Protein AF-A0A950R7R1-F1 (afdb_monomer)

Radius of gyration: 25.9 Å; Cα contacts (8 Å, |Δi|>4): 125; chains: 1; bounding box: 74×28×60 Å

Sequence (165 aa):
MLGRRILQGIADLLLPVAFLGSIGLVLARTDWQGHSDLVERLEARQPAPMPAAPRSLSQAYHYPAEFSRFLDDHYGLREAAIGLRARLGFWLLGDTFNPDVSVGQRGWLFLTGHGELLDTLHATPLAPGALETWAQSIEERRAWLAARGIRYLFVIAPDKRTIYP

Foldseek 3Di:
DVVVVVVVVVCVVVVVVVVVVVVVQQVVQFDLQLDAPCCCPVVVDRQQHQDDDDPDPVCVVCNVVSNVSNCVRGTGCPVVVQVVQQCCCCVVPVFGPDPQWGQDPPRDIDGRPPCVVCVVVVVDPDDPVVVVVVVVVLVVVQVVQVVVVHHDDDDDDDDPVVVPD

Solvent-accessible surface area (backbone atoms only — not comparable to full-atom values): 9681 Å² total; per-residue (Å²): 118,69,67,62,54,52,54,47,56,50,49,67,50,48,52,57,51,51,52,53,48,50,53,51,50,31,62,74,51,29,43,82,87,40,62,30,72,61,35,42,70,75,67,70,40,85,52,47,55,70,66,74,83,61,90,45,72,71,44,54,69,48,43,63,61,45,43,49,50,20,44,76,51,23,47,24,60,50,69,59,52,54,52,46,52,49,48,50,23,40,73,76,68,67,33,58,87,44,88,42,42,45,62,51,65,97,71,42,77,41,70,48,67,83,49,49,57,42,57,74,66,59,71,71,70,79,53,67,74,55,51,53,52,51,52,49,55,53,50,54,53,38,53,62,35,44,78,71,76,40,88,71,84,90,81,87,77,82,57,69,61,83,76,54,107

Structure (mmCIF, N/CA/C/O backbone):
data_AF-A0A950R7R1-F1
#
_entry.id   AF-A0A950R7R1-F1
#
loop_
_atom_site.group_PDB
_atom_site.id
_atom_site.type_symbol
_atom_site.label_atom_id
_atom_site.label_alt_id
_atom_site.label_comp_id
_atom_site.label_asym_id
_atom_site.label_entity_id
_atom_site.label_seq_id
_atom_site.pdbx_PDB_ins_code
_atom_site.Cartn_x
_atom_site.Cartn_y
_atom_site.Cartn_z
_atom_site.occupancy
_atom_site.B_iso_or_equiv
_atom_site.auth_seq_id
_atom_site.auth_comp_id
_atom_site.auth_asym_id
_atom_site.auth_atom_id
_atom_site.pdbx_PDB_model_num
ATOM 1 N N . MET A 1 1 ? 44.275 5.724 -28.754 1.00 56.78 1 MET A N 1
ATOM 2 C CA . MET A 1 1 ? 43.013 6.422 -29.111 1.00 56.78 1 MET A CA 1
ATOM 3 C C . MET A 1 1 ? 41.976 5.522 -29.797 1.00 56.78 1 MET A C 1
ATOM 5 O O . MET A 1 1 ? 40.794 5.761 -29.594 1.00 56.78 1 MET A O 1
ATOM 9 N N . LEU A 1 2 ? 42.368 4.474 -30.540 1.00 60.78 2 LEU A N 1
ATOM 10 C CA . LEU A 1 2 ? 41.436 3.590 -31.268 1.00 60.78 2 LEU A CA 1
ATOM 11 C C . LEU A 1 2 ? 40.522 2.738 -30.356 1.00 60.78 2 LEU A C 1
ATOM 13 O O . LEU A 1 2 ? 39.321 2.664 -30.590 1.00 60.78 2 LEU A O 1
ATOM 17 N N . GLY A 1 3 ? 41.057 2.176 -29.264 1.00 68.38 3 GLY A N 1
ATOM 18 C CA . GLY A 1 3 ? 40.279 1.331 -28.342 1.00 68.38 3 GLY A CA 1
ATOM 19 C C . GLY A 1 3 ? 39.146 2.063 -27.612 1.00 68.38 3 GLY A C 1
ATOM 20 O O . GLY A 1 3 ? 38.080 1.496 -27.410 1.00 68.38 3 GLY A O 1
ATOM 21 N N . ARG A 1 4 ? 39.327 3.352 -27.292 1.00 71.62 4 ARG A N 1
ATOM 22 C CA . ARG A 1 4 ? 38.306 4.168 -26.611 1.00 71.62 4 ARG A CA 1
ATOM 23 C C . ARG A 1 4 ? 37.106 4.468 -27.521 1.00 71.62 4 ARG A C 1
ATOM 25 O O . ARG A 1 4 ? 35.987 4.473 -27.035 1.00 71.62 4 ARG A O 1
ATOM 32 N N . ARG A 1 5 ? 37.332 4.627 -28.832 1.00 74.62 5 ARG A N 1
ATOM 33 C CA . ARG A 1 5 ? 36.271 4.790 -29.845 1.00 74.62 5 ARG A CA 1
ATOM 34 C C . ARG A 1 5 ? 35.465 3.509 -30.072 1.00 74.62 5 ARG A C 1
ATOM 36 O O . ARG A 1 5 ? 34.254 3.583 -30.217 1.00 74.62 5 ARG A O 1
ATOM 43 N N . ILE A 1 6 ? 36.125 2.350 -30.077 1.00 76.19 6 ILE A N 1
ATOM 44 C CA . ILE A 1 6 ? 35.452 1.046 -30.215 1.00 76.19 6 ILE A CA 1
ATOM 45 C C . ILE A 1 6 ? 34.618 0.743 -28.962 1.00 76.19 6 ILE A C 1
ATOM 47 O O . ILE A 1 6 ? 33.460 0.358 -29.078 1.00 76.19 6 ILE A O 1
ATOM 51 N N . LEU A 1 7 ? 35.170 0.992 -27.769 1.00 74.25 7 LEU A N 1
ATOM 52 C CA . LEU A 1 7 ? 34.444 0.863 -26.500 1.00 74.25 7 LEU A CA 1
ATOM 53 C C . LEU A 1 7 ? 33.228 1.798 -26.424 1.00 74.25 7 LEU A C 1
ATOM 55 O O . LEU A 1 7 ? 32.174 1.376 -25.958 1.00 74.25 7 LEU A O 1
ATOM 59 N N . GLN A 1 8 ? 33.356 3.036 -26.912 1.00 78.81 8 GLN A N 1
ATOM 60 C CA . GLN A 1 8 ? 32.237 3.979 -27.009 1.00 78.81 8 GLN A CA 1
ATOM 61 C C . GLN A 1 8 ? 31.161 3.483 -27.980 1.00 78.81 8 GLN A C 1
ATOM 63 O O . GLN A 1 8 ? 30.014 3.378 -27.579 1.00 78.81 8 GLN A O 1
ATOM 68 N N . GLY A 1 9 ? 31.527 3.056 -29.193 1.00 83.44 9 GLY A N 1
ATOM 69 C CA . GLY A 1 9 ? 30.551 2.543 -30.163 1.00 83.44 9 GLY A CA 1
ATOM 70 C C . GLY A 1 9 ? 29.809 1.284 -29.694 1.00 83.44 9 GLY A C 1
ATOM 71 O O . GLY A 1 9 ? 28.629 1.116 -29.986 1.00 83.44 9 GLY A O 1
ATOM 72 N N . ILE A 1 10 ? 30.474 0.413 -28.927 1.00 81.81 10 ILE A N 1
ATOM 73 C CA . ILE A 1 10 ? 29.826 -0.745 -28.296 1.00 81.81 10 ILE A CA 1
ATOM 74 C C . ILE A 1 10 ? 28.851 -0.286 -27.205 1.00 81.81 10 ILE A C 1
ATOM 76 O O . ILE A 1 10 ? 27.717 -0.758 -27.172 1.00 81.81 10 ILE A O 1
ATOM 80 N N . ALA A 1 11 ? 29.251 0.645 -26.335 1.00 82.44 11 ALA A N 1
ATOM 81 C CA . ALA A 1 11 ? 28.370 1.185 -25.300 1.00 82.44 11 ALA A CA 1
ATOM 82 C C . ALA A 1 11 ? 27.144 1.902 -25.897 1.00 82.44 11 ALA A C 1
ATOM 84 O O . ALA A 1 11 ? 26.029 1.681 -25.426 1.00 82.44 11 ALA A O 1
ATOM 85 N N . ASP A 1 12 ? 27.342 2.674 -26.968 1.00 88.38 12 ASP A N 1
ATOM 86 C CA . ASP A 1 12 ? 26.301 3.434 -27.669 1.00 88.38 12 ASP A CA 1
ATOM 87 C C . ASP A 1 12 ? 25.239 2.530 -28.314 1.00 88.38 12 ASP A C 1
ATOM 89 O O . ASP A 1 12 ? 24.094 2.945 -28.473 1.00 88.38 12 ASP A O 1
ATOM 93 N N . LEU A 1 13 ? 25.586 1.282 -28.650 1.00 88.75 13 LEU A N 1
ATOM 94 C CA . LEU A 1 13 ? 24.637 0.285 -29.152 1.00 88.75 13 LEU A CA 1
ATOM 95 C C . LEU A 1 13 ? 24.027 -0.559 -28.024 1.00 88.75 13 LEU A C 1
ATOM 97 O O . LEU A 1 13 ? 22.829 -0.843 -28.037 1.00 88.75 13 LEU A O 1
ATOM 101 N N . LEU A 1 14 ? 24.834 -0.964 -27.041 1.00 92.56 14 LEU A N 1
ATOM 102 C CA . LEU A 1 14 ? 24.384 -1.827 -25.948 1.00 92.56 14 LEU A CA 1
ATOM 103 C C . LEU A 1 14 ? 23.357 -1.139 -25.047 1.00 92.56 14 LEU A C 1
ATOM 105 O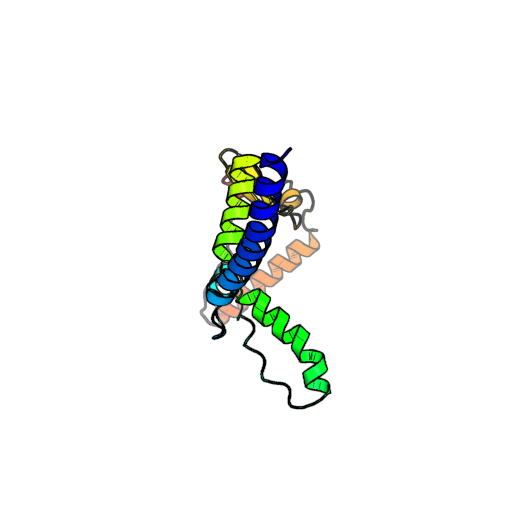 O . LEU A 1 14 ? 22.399 -1.787 -24.633 1.00 92.56 14 LEU A O 1
ATOM 109 N N . LEU A 1 15 ? 23.527 0.153 -24.752 1.00 90.62 15 LEU A N 1
ATOM 110 C CA . LEU A 1 15 ? 22.617 0.903 -23.879 1.00 90.62 15 LEU A CA 1
ATOM 111 C C . LEU A 1 15 ? 21.185 0.970 -24.437 1.00 90.62 15 LEU A C 1
ATOM 113 O O . LEU A 1 15 ? 20.268 0.557 -23.724 1.00 90.62 15 LEU A O 1
ATOM 117 N N . PRO A 1 16 ? 20.953 1.416 -25.688 1.00 93.56 16 PRO A N 1
ATOM 118 C CA . PRO A 1 16 ? 19.615 1.424 -26.275 1.00 93.56 16 PRO A CA 1
ATOM 119 C C . PRO A 1 16 ? 19.004 0.029 -26.386 1.00 93.56 16 PRO A C 1
ATOM 121 O O . PRO A 1 16 ? 17.823 -0.138 -26.098 1.00 93.56 16 PRO A O 1
ATOM 124 N N . VAL A 1 17 ? 19.796 -0.982 -26.759 1.00 94.50 17 VAL A N 1
ATOM 125 C CA . VAL A 1 17 ? 19.311 -2.367 -26.859 1.00 94.50 17 VAL A CA 1
ATOM 126 C C . VAL A 1 17 ? 18.890 -2.896 -25.490 1.00 94.50 17 VAL A C 1
ATOM 128 O O . VAL A 1 17 ? 17.821 -3.487 -25.368 1.00 94.50 17 VAL A O 1
ATOM 131 N N . ALA A 1 18 ? 19.680 -2.646 -24.446 1.00 93.38 18 ALA A N 1
ATOM 132 C CA . ALA A 1 18 ? 19.334 -3.030 -23.083 1.00 93.38 18 ALA A CA 1
ATOM 133 C C . ALA A 1 18 ? 18.101 -2.273 -22.567 1.00 93.38 18 ALA A C 1
ATOM 135 O O . ALA A 1 18 ? 17.245 -2.871 -21.920 1.00 93.38 18 ALA A O 1
ATOM 136 N N . PHE A 1 19 ? 17.982 -0.980 -22.879 1.00 92.94 19 PHE A N 1
ATOM 137 C CA . PHE A 1 19 ? 16.840 -0.151 -22.497 1.00 92.94 19 PHE A CA 1
ATOM 138 C C . PHE A 1 19 ? 15.541 -0.593 -23.185 1.00 92.94 19 PHE A C 1
ATOM 140 O O . PHE A 1 19 ? 14.525 -0.808 -22.532 1.00 92.94 19 PHE A O 1
ATOM 147 N N . LEU A 1 20 ? 15.567 -0.795 -24.503 1.00 95.31 20 LEU A N 1
ATOM 148 C CA . LEU A 1 20 ? 14.408 -1.301 -25.239 1.00 95.31 20 LEU A CA 1
ATOM 149 C C . LEU A 1 20 ? 14.083 -2.742 -24.842 1.00 95.31 20 LEU A C 1
ATOM 151 O O . LEU A 1 20 ? 12.914 -3.096 -24.718 1.00 95.31 20 LEU A O 1
ATOM 155 N N . GLY A 1 21 ? 15.108 -3.559 -24.593 1.00 94.00 21 GLY A N 1
ATOM 156 C CA . GLY A 1 21 ? 14.955 -4.918 -24.089 1.00 94.00 21 GLY A CA 1
ATOM 157 C C . GLY A 1 21 ? 14.297 -4.963 -22.710 1.00 94.00 21 GLY A C 1
ATOM 158 O O . GLY A 1 21 ? 13.434 -5.807 -22.484 1.00 94.00 21 GLY A O 1
ATOM 159 N N . SER A 1 22 ? 14.639 -4.043 -21.801 1.00 90.38 22 SER A N 1
ATOM 160 C CA . SER A 1 22 ? 14.026 -3.982 -20.470 1.00 90.38 22 SER A CA 1
ATOM 161 C C . SER A 1 22 ? 12.568 -3.527 -20.532 1.00 90.38 22 SER A C 1
ATOM 163 O O . SER A 1 22 ? 11.720 -4.148 -19.893 1.00 90.38 22 SER A O 1
ATOM 165 N N . ILE A 1 23 ? 12.249 -2.528 -21.362 1.00 90.56 23 ILE A N 1
ATOM 166 C CA . ILE A 1 23 ? 10.861 -2.121 -21.628 1.00 90.56 23 ILE A CA 1
ATOM 167 C C . ILE A 1 23 ? 10.077 -3.287 -22.234 1.00 90.56 23 ILE A C 1
ATOM 169 O O . ILE A 1 23 ? 8.999 -3.623 -21.749 1.00 90.56 23 ILE A O 1
ATOM 173 N N . GLY A 1 24 ? 10.629 -3.937 -23.261 1.00 92.69 24 GLY A N 1
ATOM 174 C CA . GLY A 1 24 ? 10.002 -5.082 -23.916 1.00 92.69 24 GLY A CA 1
ATOM 175 C C . GLY A 1 24 ? 9.742 -6.231 -22.946 1.00 92.69 24 GLY A C 1
ATOM 176 O O . GLY A 1 24 ? 8.668 -6.824 -22.976 1.00 92.69 24 GLY A O 1
ATOM 177 N N . LEU A 1 25 ? 1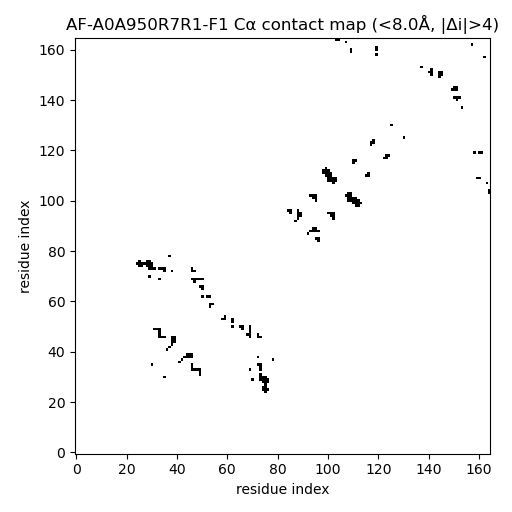0.678 -6.503 -22.034 1.00 92.19 25 LEU A N 1
ATOM 178 C CA . LEU A 1 25 ? 10.515 -7.517 -20.999 1.00 92.19 25 LEU A CA 1
ATOM 179 C C . LEU A 1 25 ? 9.395 -7.164 -20.012 1.00 92.19 25 LEU A C 1
ATOM 181 O O . LEU A 1 25 ? 8.599 -8.040 -19.681 1.00 92.19 25 LEU A O 1
ATOM 185 N N . VAL A 1 26 ? 9.320 -5.911 -19.552 1.00 91.50 26 VAL A N 1
ATOM 186 C CA . VAL A 1 26 ? 8.231 -5.452 -18.675 1.00 91.50 26 VA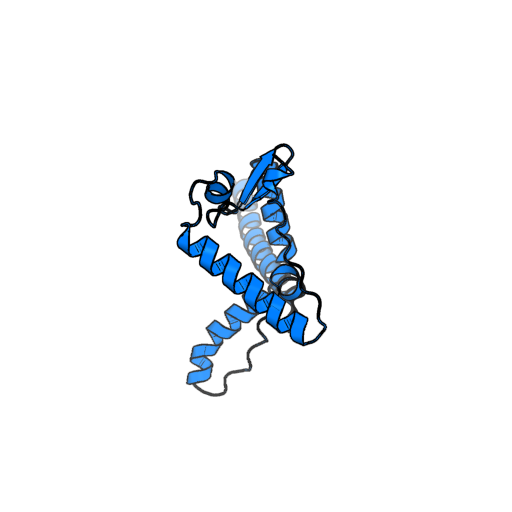L A CA 1
ATOM 187 C C . VAL A 1 26 ? 6.891 -5.623 -19.383 1.00 91.50 26 VAL A C 1
ATOM 189 O O . VAL A 1 26 ? 6.017 -6.292 -18.846 1.00 91.50 26 VAL A O 1
ATOM 192 N N . LEU A 1 27 ? 6.757 -5.122 -20.615 1.00 91.00 27 LEU A N 1
ATOM 193 C CA . LEU A 1 27 ? 5.515 -5.216 -21.392 1.00 91.00 27 LEU A CA 1
ATOM 194 C C . LEU A 1 27 ? 5.111 -6.664 -21.701 1.00 91.00 27 LEU A C 1
ATOM 196 O O . LEU A 1 27 ? 3.925 -6.985 -21.660 1.00 91.00 27 LEU A O 1
ATOM 200 N N . ALA A 1 28 ? 6.078 -7.543 -21.978 1.00 90.75 28 ALA A N 1
ATOM 201 C CA . ALA A 1 28 ? 5.837 -8.967 -22.209 1.00 90.75 28 ALA A CA 1
ATOM 202 C C . ALA A 1 28 ? 5.399 -9.716 -20.940 1.00 90.75 28 ALA A C 1
ATOM 204 O O . ALA A 1 28 ? 4.839 -10.806 -21.032 1.00 90.75 28 ALA A O 1
ATOM 205 N N . ARG A 1 29 ? 5.688 -9.162 -19.758 1.00 91.69 29 ARG A N 1
ATOM 206 C CA . ARG A 1 29 ? 5.301 -9.718 -18.455 1.00 91.69 29 ARG A CA 1
ATOM 207 C C . ARG A 1 29 ? 4.103 -9.014 -17.823 1.00 91.69 29 ARG A C 1
ATOM 209 O O . ARG A 1 29 ? 3.632 -9.497 -16.800 1.00 91.69 29 ARG A O 1
ATOM 216 N N . THR A 1 30 ? 3.656 -7.891 -18.377 1.00 90.44 30 THR A N 1
ATOM 217 C CA . THR A 1 30 ? 2.437 -7.193 -17.956 1.00 90.44 30 THR A CA 1
ATOM 218 C C . THR A 1 30 ? 1.234 -8.089 -18.205 1.00 90.44 30 THR A C 1
ATOM 220 O O . THR A 1 30 ? 1.107 -8.651 -19.296 1.00 90.44 30 THR A O 1
ATOM 223 N N . ASP A 1 31 ? 0.347 -8.208 -17.216 1.00 89.75 31 ASP A N 1
ATOM 224 C CA . ASP A 1 31 ? -0.909 -8.917 -17.436 1.00 89.75 31 ASP A CA 1
ATOM 225 C C . ASP A 1 31 ? -1.937 -8.008 -18.112 1.00 89.75 31 ASP A C 1
ATOM 227 O O . ASP A 1 31 ? -2.637 -7.216 -17.487 1.00 89.75 31 ASP A O 1
ATOM 231 N N . TRP A 1 32 ? -2.050 -8.157 -19.425 1.00 88.31 32 TRP A N 1
ATOM 232 C CA . TRP A 1 32 ? -3.022 -7.425 -20.230 1.00 88.31 32 TRP A CA 1
ATOM 233 C C . TRP A 1 32 ? -4.464 -7.917 -20.043 1.00 88.31 32 TRP A C 1
ATOM 235 O O . TRP A 1 32 ? -5.389 -7.267 -20.527 1.00 88.31 32 TRP A O 1
ATOM 245 N N . GLN A 1 33 ? -4.670 -9.055 -19.369 1.00 84.38 33 GLN A N 1
ATOM 246 C CA . GLN A 1 33 ? -5.998 -9.628 -19.139 1.00 84.38 33 GLN A CA 1
ATOM 247 C C . GLN A 1 33 ? -6.720 -8.992 -17.943 1.00 84.38 33 GLN A C 1
ATOM 249 O O . GLN A 1 33 ? -7.923 -9.200 -17.795 1.00 84.38 33 GLN A O 1
ATOM 254 N N . GLY A 1 34 ? -6.023 -8.183 -17.138 1.00 80.81 34 GLY A N 1
ATOM 255 C CA . GLY A 1 34 ? -6.615 -7.460 -16.013 1.00 80.81 34 GLY A CA 1
ATOM 256 C C . GLY A 1 34 ? -6.690 -8.248 -14.707 1.00 80.81 34 GLY A C 1
ATOM 257 O O . GLY A 1 34 ? -7.494 -7.902 -13.842 1.00 80.81 34 GLY A O 1
ATOM 258 N N . HIS A 1 35 ? -5.886 -9.302 -14.558 1.00 79.19 35 HIS A N 1
ATOM 259 C CA . HIS A 1 35 ? -5.706 -9.994 -13.289 1.00 79.19 35 HIS A CA 1
ATOM 260 C C . HIS A 1 35 ? -4.451 -9.463 -12.594 1.00 79.19 35 HIS A C 1
ATOM 262 O O . HIS A 1 35 ? -3.382 -9.301 -13.183 1.00 79.19 35 HIS A O 1
ATOM 268 N N . SER A 1 36 ? -4.557 -9.218 -11.294 1.00 83.38 36 SER A N 1
ATOM 269 C CA . SER A 1 36 ? -3.402 -8.840 -10.487 1.00 83.38 36 SER A CA 1
ATOM 270 C C . SER A 1 36 ? -3.512 -9.468 -9.109 1.00 83.38 36 SER A C 1
ATOM 272 O O . SER A 1 36 ? -4.076 -8.886 -8.180 1.00 83.38 36 SER A O 1
ATOM 274 N N . ASP A 1 37 ? -2.918 -10.657 -8.973 1.00 80.62 37 ASP A N 1
ATOM 275 C CA . ASP A 1 37 ? -2.818 -11.385 -7.702 1.00 80.62 37 ASP A CA 1
ATOM 276 C C . ASP A 1 37 ? -2.200 -10.517 -6.600 1.00 80.62 37 ASP A C 1
ATOM 278 O O . ASP A 1 37 ? -2.549 -10.638 -5.427 1.00 80.62 37 ASP A O 1
ATOM 282 N N . LEU A 1 38 ? -1.269 -9.633 -6.967 1.00 80.50 38 LEU A N 1
ATOM 283 C CA . LEU A 1 38 ? -0.622 -8.714 -6.036 1.00 80.50 38 LEU A CA 1
ATOM 284 C C . LEU A 1 38 ? -1.616 -7.721 -5.452 1.00 80.50 38 LEU A C 1
ATOM 286 O O . LEU A 1 38 ? -1.653 -7.542 -4.239 1.00 80.50 38 LEU A O 1
ATOM 290 N N . VAL A 1 39 ? -2.409 -7.075 -6.304 1.00 83.44 39 VAL A N 1
ATOM 291 C CA . VAL A 1 39 ? -3.378 -6.066 -5.871 1.00 83.44 39 VAL A CA 1
ATOM 292 C C . VAL A 1 39 ? -4.490 -6.721 -5.053 1.00 83.44 39 VAL A C 1
ATOM 294 O O . VAL A 1 39 ? -4.834 -6.228 -3.979 1.00 83.44 39 VAL A O 1
ATOM 297 N N . GLU A 1 40 ? -4.987 -7.877 -5.488 1.00 85.38 40 GLU A N 1
ATOM 298 C CA . GLU A 1 40 ? -6.047 -8.578 -4.766 1.00 85.38 40 GLU A CA 1
ATOM 299 C C . GLU A 1 40 ? -5.571 -9.093 -3.400 1.00 85.38 40 GLU A C 1
ATOM 301 O O . GLU A 1 40 ? -6.250 -8.903 -2.391 1.0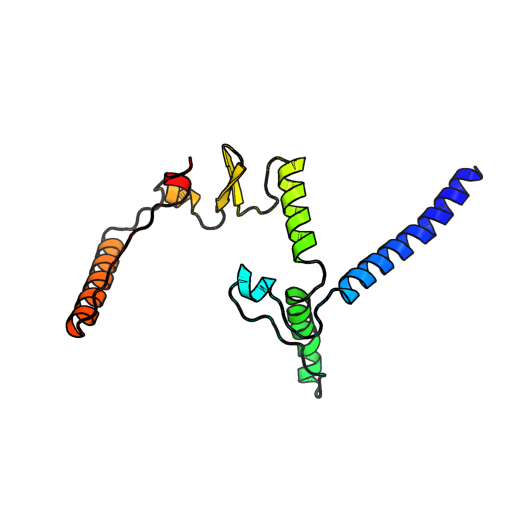0 85.38 40 GLU A O 1
ATOM 306 N N . ARG A 1 41 ? -4.382 -9.706 -3.332 1.00 84.56 41 ARG A N 1
ATOM 307 C CA . ARG A 1 41 ? -3.900 -10.345 -2.097 1.00 84.56 41 ARG A CA 1
ATOM 308 C C . ARG A 1 41 ? -3.216 -9.384 -1.133 1.00 84.56 41 ARG A C 1
ATOM 310 O O . ARG A 1 41 ? -3.362 -9.556 0.073 1.00 84.56 41 ARG A O 1
ATOM 317 N N . LEU A 1 42 ? -2.420 -8.438 -1.635 1.00 82.12 42 LEU A N 1
ATOM 318 C CA . LEU A 1 42 ? -1.617 -7.542 -0.794 1.00 82.12 42 LEU A CA 1
ATOM 319 C C . LEU A 1 42 ? -2.333 -6.225 -0.510 1.00 82.12 42 LEU A C 1
ATOM 321 O O . LEU A 1 42 ? -2.241 -5.719 0.604 1.00 82.12 42 LEU A O 1
ATOM 325 N N . GLU A 1 43 ? -3.032 -5.672 -1.502 1.00 82.94 43 GLU A N 1
ATOM 326 C CA . GLU A 1 43 ? -3.736 -4.389 -1.369 1.00 82.94 43 GLU A CA 1
ATOM 327 C C . GLU A 1 43 ? -5.224 -4.573 -1.014 1.00 82.94 43 GLU A C 1
ATOM 329 O O . GLU A 1 43 ? -5.908 -3.587 -0.747 1.00 82.94 43 GLU A O 1
ATOM 334 N N . ALA A 1 44 ? -5.718 -5.820 -0.977 1.00 88.81 44 ALA A N 1
ATOM 335 C CA . ALA A 1 44 ? -7.086 -6.190 -0.601 1.00 88.81 44 ALA A CA 1
ATOM 336 C C . ALA A 1 44 ? -8.171 -5.400 -1.358 1.00 88.81 44 ALA A C 1
ATOM 338 O O . ALA A 1 44 ? -9.228 -5.073 -0.812 1.00 88.81 44 ALA A O 1
ATOM 339 N N . ARG A 1 45 ? -7.906 -5.084 -2.631 1.00 89.06 45 ARG A N 1
ATOM 340 C CA . ARG A 1 45 ? -8.816 -4.344 -3.513 1.00 89.06 45 ARG A CA 1
ATOM 341 C C . ARG A 1 45 ? -8.911 -5.003 -4.882 1.00 89.06 45 ARG A C 1
ATOM 343 O O . ARG A 1 45 ? -8.036 -5.766 -5.277 1.00 89.06 45 ARG A O 1
ATOM 350 N N . GLN A 1 46 ? -9.955 -4.659 -5.630 1.00 90.00 46 GLN A N 1
ATOM 351 C CA . GLN A 1 46 ? -10.065 -5.084 -7.023 1.00 90.00 46 GLN A CA 1
ATOM 352 C C . GLN A 1 46 ? -9.078 -4.294 -7.903 1.00 90.00 46 GLN A C 1
ATOM 354 O O . GLN A 1 46 ? -8.971 -3.069 -7.739 1.00 90.00 46 GLN A O 1
ATOM 359 N N . PRO A 1 47 ? -8.357 -4.966 -8.816 1.00 91.88 47 PRO A N 1
ATOM 360 C CA . PRO A 1 47 ? -7.483 -4.294 -9.764 1.00 91.88 47 PRO A CA 1
ATOM 361 C C . PRO A 1 47 ? -8.287 -3.533 -10.822 1.00 91.88 47 PRO A C 1
ATOM 363 O O . PRO A 1 47 ? -9.415 -3.897 -11.161 1.00 91.88 47 PRO A O 1
ATOM 366 N N . ALA A 1 48 ? -7.713 -2.446 -11.334 1.00 93.12 48 ALA A N 1
ATOM 367 C CA . ALA A 1 48 ? -8.338 -1.649 -12.379 1.00 93.12 48 ALA A CA 1
ATOM 368 C C . ALA A 1 48 ? -8.489 -2.476 -13.672 1.00 93.12 48 ALA A C 1
ATOM 370 O O . ALA A 1 48 ? -7.506 -3.040 -14.139 1.00 93.12 48 ALA A O 1
ATOM 371 N N . PRO A 1 49 ? -9.677 -2.553 -14.292 1.00 92.50 49 PRO A N 1
ATOM 372 C CA . PRO A 1 49 ? -9.858 -3.316 -15.523 1.00 92.50 49 PRO A CA 1
ATOM 373 C C . PRO A 1 49 ? -9.220 -2.611 -16.728 1.00 92.50 49 PRO A C 1
ATOM 375 O O . PRO A 1 49 ? -9.020 -1.395 -16.722 1.00 92.50 49 PRO A O 1
ATOM 378 N N . MET A 1 50 ? -8.952 -3.369 -17.795 1.00 92.94 50 MET A N 1
ATOM 379 C CA . MET A 1 50 ? -8.486 -2.813 -19.070 1.00 92.94 50 MET A CA 1
ATOM 380 C C . MET A 1 50 ? -9.538 -1.833 -19.628 1.00 92.94 50 MET A C 1
ATOM 382 O O . MET A 1 50 ? -10.686 -2.244 -19.840 1.00 92.94 50 MET A O 1
ATOM 386 N N . PRO A 1 51 ? -9.191 -0.556 -19.886 1.00 93.00 51 PRO A N 1
ATOM 387 C CA . PRO A 1 51 ? -10.152 0.409 -20.405 1.00 93.00 51 PRO A CA 1
ATOM 388 C C . PRO A 1 51 ? -10.570 0.052 -21.832 1.00 93.00 51 PRO A C 1
ATOM 390 O O . PRO A 1 51 ? -9.764 -0.370 -22.665 1.00 93.00 51 PRO A O 1
ATOM 393 N N . ALA A 1 52 ? -11.852 0.248 -22.136 1.00 91.56 52 ALA A N 1
ATOM 394 C CA . ALA A 1 52 ? -12.363 0.059 -23.485 1.00 91.56 52 ALA A CA 1
ATOM 395 C C . ALA A 1 52 ? -11.828 1.146 -24.431 1.00 91.56 52 ALA A C 1
ATOM 397 O O . ALA A 1 52 ? -11.582 2.283 -24.027 1.00 91.56 52 ALA A O 1
ATOM 398 N N . ALA A 1 53 ? -11.706 0.816 -25.720 1.00 91.75 53 ALA A N 1
ATOM 399 C CA . ALA A 1 53 ? -11.307 1.798 -26.722 1.00 91.75 53 ALA A CA 1
ATOM 400 C C . ALA A 1 53 ? -12.326 2.959 -26.766 1.00 91.75 53 ALA A C 1
ATOM 402 O O . ALA A 1 53 ? -13.534 2.699 -26.878 1.00 91.75 53 ALA A O 1
ATOM 403 N N . PRO A 1 54 ? -11.873 4.224 -26.693 1.00 92.88 54 PRO A N 1
ATOM 404 C CA . PRO A 1 54 ? -12.768 5.365 -26.589 1.00 92.88 54 PRO A CA 1
ATOM 405 C C . PRO A 1 54 ? -13.578 5.527 -27.877 1.00 92.88 54 PRO A C 1
ATOM 407 O O . PRO A 1 54 ? -13.035 5.525 -28.981 1.00 92.88 54 PRO A O 1
ATOM 410 N N . ARG A 1 55 ? -14.895 5.696 -27.738 1.00 94.12 55 ARG A N 1
ATOM 411 C CA . ARG A 1 55 ? -15.832 5.910 -28.859 1.00 94.12 55 ARG A CA 1
ATOM 412 C C . ARG A 1 55 ? -16.308 7.359 -28.978 1.00 94.12 55 ARG A C 1
ATOM 414 O O . ARG A 1 55 ? -17.113 7.674 -29.847 1.00 94.12 55 ARG A O 1
ATOM 421 N N . SER A 1 56 ? -15.844 8.239 -28.092 1.00 94.75 56 SER A N 1
ATOM 422 C CA . SER A 1 56 ? -16.206 9.659 -28.054 1.00 94.75 56 SER A CA 1
ATOM 423 C C . SER A 1 56 ? -15.037 10.522 -27.578 1.00 94.75 56 SER A C 1
ATOM 425 O O . SER A 1 56 ? -14.101 10.025 -26.954 1.00 94.75 56 SER A O 1
ATOM 427 N N . LEU A 1 57 ? -15.109 11.830 -27.846 1.00 91.88 57 LEU A N 1
ATOM 428 C CA . LEU A 1 57 ? -14.090 12.800 -27.423 1.00 91.88 57 LEU A CA 1
ATOM 429 C C . LEU A 1 57 ? -13.947 12.878 -25.897 1.00 91.88 57 LEU A C 1
ATOM 431 O O . LEU A 1 57 ? -12.833 12.993 -25.394 1.00 91.88 57 LEU A O 1
ATOM 435 N N . SER A 1 58 ? -15.052 12.769 -25.156 1.00 91.44 58 SER A N 1
ATOM 436 C CA . SER A 1 58 ? -15.014 12.737 -23.691 1.00 91.44 58 SER A CA 1
ATOM 437 C C . SER A 1 58 ? -14.330 11.472 -23.170 1.00 91.44 58 SER A C 1
ATOM 439 O O . SER A 1 58 ? -13.490 11.556 -22.281 1.00 91.44 58 SER A O 1
ATOM 441 N N . GLN A 1 59 ? -14.609 10.306 -23.760 1.00 91.19 59 GLN A N 1
ATOM 442 C CA . GLN A 1 59 ? -13.907 9.065 -23.408 1.00 91.19 59 GLN A CA 1
ATOM 443 C C . GLN A 1 59 ? -12.419 9.133 -23.767 1.00 91.19 59 GLN A C 1
ATOM 445 O O . GLN A 1 59 ? -11.586 8.688 -22.989 1.00 91.19 59 GLN A O 1
ATOM 450 N N . ALA A 1 60 ? -12.064 9.736 -24.905 1.00 92.88 60 ALA A N 1
ATOM 451 C CA . ALA A 1 60 ? -10.668 9.913 -25.301 1.00 92.88 60 ALA A CA 1
ATOM 452 C C . ALA A 1 60 ? -9.886 10.806 -24.323 1.00 92.88 60 ALA A C 1
ATOM 454 O O . ALA A 1 60 ? -8.697 10.584 -24.116 1.00 92.88 60 ALA A O 1
ATOM 455 N N . TYR A 1 61 ? -10.552 11.779 -23.693 1.00 95.06 61 TYR A N 1
ATOM 456 C CA . TYR A 1 61 ? -9.949 12.621 -22.661 1.00 95.06 61 TYR A CA 1
ATOM 457 C C . TYR A 1 61 ? -9.635 11.845 -21.369 1.00 95.06 61 TYR A C 1
ATOM 459 O O . TYR A 1 61 ? -8.587 12.065 -20.765 1.00 95.06 61 TYR A O 1
ATOM 467 N N . HIS A 1 62 ? -10.504 10.915 -20.957 1.00 93.31 62 HIS A N 1
ATOM 468 C CA . HIS A 1 62 ? -10.309 10.116 -19.737 1.00 93.31 62 HIS A CA 1
ATOM 469 C C . HIS A 1 62 ? -9.447 8.863 -19.939 1.00 93.31 62 HIS A C 1
ATOM 471 O O . HIS A 1 62 ? -8.799 8.412 -18.993 1.00 93.31 62 HIS A O 1
ATOM 477 N N . TYR A 1 63 ? -9.378 8.344 -21.167 1.00 94.88 63 TYR A N 1
ATOM 478 C CA . TYR A 1 63 ? -8.674 7.105 -21.497 1.00 94.88 63 TYR A CA 1
ATOM 479 C C . TYR A 1 63 ? -7.224 7.038 -20.977 1.00 94.88 63 TYR A C 1
ATOM 481 O O . TYR A 1 63 ? -6.874 6.015 -20.393 1.00 94.88 63 TYR A O 1
ATOM 489 N N . PRO A 1 64 ? -6.372 8.083 -21.093 1.00 95.31 64 PRO A N 1
ATOM 490 C CA . PRO A 1 64 ? -5.007 8.014 -20.572 1.00 95.31 64 PRO A CA 1
ATOM 491 C C . PRO A 1 64 ? -4.954 7.792 -19.059 1.00 95.31 64 PRO A C 1
ATOM 493 O O . PRO A 1 64 ? -4.121 7.029 -18.586 1.00 95.31 64 PRO A O 1
ATOM 496 N N . ALA A 1 65 ? -5.850 8.423 -18.295 1.00 95.00 65 ALA A N 1
ATOM 497 C CA . ALA A 1 65 ? -5.885 8.268 -16.845 1.00 95.00 65 ALA A CA 1
ATOM 498 C C . ALA A 1 65 ? -6.358 6.865 -16.439 1.00 95.00 65 ALA A C 1
ATOM 500 O O . ALA A 1 65 ? -5.786 6.259 -15.536 1.00 95.00 65 ALA A O 1
ATOM 501 N N . GLU A 1 66 ? -7.376 6.331 -17.117 1.00 94.50 66 GLU A N 1
ATOM 502 C CA . GLU A 1 66 ? -7.861 4.964 -16.890 1.00 94.50 66 GLU A CA 1
ATOM 503 C C . GLU A 1 66 ? -6.804 3.923 -17.270 1.00 94.50 66 GLU A C 1
ATOM 505 O O . GLU A 1 66 ? -6.559 2.980 -16.520 1.00 94.50 66 GLU A O 1
ATOM 510 N N . PHE A 1 67 ? -6.116 4.135 -18.392 1.00 94.50 67 PHE A N 1
ATOM 511 C CA . PHE A 1 67 ? -5.041 3.266 -18.851 1.00 94.50 67 PHE A CA 1
ATOM 512 C C . PHE A 1 67 ? -3.824 3.301 -17.925 1.00 94.50 67 PHE A C 1
ATOM 514 O O . PHE A 1 67 ? -3.251 2.251 -17.652 1.00 94.50 67 PHE A O 1
ATOM 521 N N . SER A 1 68 ? -3.451 4.468 -17.391 1.00 94.25 68 SER A N 1
ATOM 522 C CA . SER A 1 68 ? -2.393 4.554 -16.378 1.00 94.25 68 SER A CA 1
ATOM 523 C C . SER A 1 68 ? -2.755 3.767 -15.122 1.00 94.25 68 SER A C 1
ATOM 525 O O . SER A 1 68 ? -1.936 2.989 -14.652 1.00 94.25 68 SER A O 1
ATOM 527 N N . ARG A 1 69 ? -3.997 3.879 -14.626 1.00 93.25 69 ARG A N 1
ATOM 528 C CA . ARG A 1 69 ? -4.455 3.099 -13.459 1.00 93.25 69 ARG A CA 1
ATOM 529 C C . ARG A 1 69 ? -4.439 1.598 -13.729 1.00 93.25 69 ARG A C 1
ATOM 531 O O . ARG A 1 69 ? -4.035 0.833 -12.862 1.00 93.25 69 ARG A O 1
ATOM 538 N N . PHE A 1 70 ? -4.849 1.183 -14.928 1.00 93.69 70 PHE A N 1
ATOM 539 C CA . PHE A 1 70 ? -4.701 -0.201 -15.365 1.00 93.69 70 PHE A CA 1
ATOM 540 C C . PHE A 1 70 ? -3.229 -0.625 -15.343 1.00 93.69 70 PHE A C 1
ATOM 542 O O . PHE A 1 70 ? -2.885 -1.609 -14.697 1.00 93.69 70 PHE A O 1
ATOM 549 N N . LEU A 1 71 ? -2.341 0.123 -15.998 1.00 91.69 71 LEU A N 1
ATOM 550 C CA . LEU A 1 71 ? -0.926 -0.230 -16.050 1.00 91.69 71 LEU A CA 1
ATOM 551 C C . LEU A 1 71 ? -0.286 -0.293 -14.664 1.00 91.69 71 LEU A C 1
ATOM 553 O O . LEU A 1 71 ? 0.445 -1.245 -14.417 1.00 91.69 71 LEU A O 1
ATOM 557 N N . ASP A 1 72 ? -0.584 0.649 -13.769 1.00 89.94 72 ASP A N 1
ATOM 558 C CA . ASP A 1 72 ? -0.056 0.696 -12.398 1.00 89.94 72 ASP A CA 1
ATOM 559 C C . ASP A 1 72 ? -0.374 -0.579 -11.594 1.00 89.94 72 ASP A C 1
ATOM 561 O O . ASP A 1 72 ? 0.435 -1.016 -10.767 1.00 89.94 72 ASP A O 1
ATOM 565 N N . ASP A 1 73 ? -1.513 -1.207 -11.883 1.00 90.81 73 ASP A N 1
ATOM 566 C CA . ASP A 1 73 ? -1.971 -2.431 -11.222 1.00 90.81 73 ASP A CA 1
ATOM 567 C C . ASP A 1 73 ? -1.404 -3.711 -11.861 1.00 90.81 73 ASP A C 1
ATOM 569 O O . ASP A 1 73 ? -1.303 -4.739 -11.183 1.00 90.81 73 ASP A O 1
ATOM 573 N N . HIS A 1 74 ? -1.011 -3.656 -13.139 1.00 90.56 74 HIS A N 1
ATOM 574 C CA . HIS A 1 74 ? -0.729 -4.842 -13.963 1.00 90.56 74 HIS A CA 1
ATOM 575 C C . HIS A 1 74 ? 0.692 -4.914 -14.526 1.00 90.56 74 HIS A C 1
ATOM 577 O O . HIS A 1 74 ? 1.042 -5.920 -15.152 1.00 90.56 74 HIS A O 1
ATOM 583 N N . TYR A 1 75 ? 1.519 -3.874 -14.355 1.00 88.69 75 TYR A N 1
ATOM 584 C CA . TYR A 1 75 ? 2.838 -3.837 -14.984 1.00 88.69 75 TYR A CA 1
ATOM 585 C C . TYR A 1 75 ? 3.709 -5.027 -14.570 1.00 88.69 75 TYR A C 1
ATOM 587 O O . TYR A 1 75 ? 3.839 -5.392 -13.396 1.00 88.69 75 TYR A O 1
ATOM 595 N N . GLY A 1 76 ? 4.332 -5.638 -15.577 1.00 88.31 76 GLY A N 1
ATOM 596 C CA . GLY A 1 76 ? 5.158 -6.816 -15.396 1.00 88.31 76 GLY A CA 1
ATOM 597 C C . GLY A 1 76 ? 6.334 -6.558 -14.461 1.00 88.31 76 GLY A C 1
ATOM 598 O O . GLY A 1 76 ? 6.904 -5.469 -14.423 1.00 88.31 76 GLY A O 1
ATOM 599 N N . LEU A 1 77 ? 6.736 -7.599 -13.728 1.00 88.25 77 LEU A N 1
ATOM 600 C CA . LEU A 1 77 ? 7.877 -7.578 -12.802 1.00 88.25 77 LEU A CA 1
ATOM 601 C C . LEU A 1 77 ? 7.714 -6.663 -11.575 1.00 88.25 77 LEU A C 1
ATOM 603 O O . LEU A 1 77 ? 8.679 -6.519 -10.825 1.00 88.25 77 LEU A O 1
ATOM 607 N N . ARG A 1 78 ? 6.521 -6.107 -11.313 1.00 85.50 78 ARG A N 1
ATOM 608 C CA . ARG A 1 78 ? 6.241 -5.275 -10.129 1.00 85.50 78 ARG A CA 1
ATOM 609 C C . ARG A 1 78 ? 6.711 -5.910 -8.826 1.00 85.50 78 ARG A C 1
ATOM 611 O O . ARG A 1 78 ? 7.513 -5.320 -8.110 1.00 85.50 78 ARG A O 1
ATOM 618 N N . GLU A 1 79 ? 6.270 -7.132 -8.541 1.00 84.06 79 GLU A N 1
ATOM 619 C CA . GLU A 1 79 ? 6.654 -7.852 -7.320 1.00 84.06 79 GLU A CA 1
ATOM 620 C C . GLU A 1 79 ? 8.167 -8.053 -7.220 1.00 84.06 79 GLU A C 1
ATOM 622 O O . GLU A 1 79 ? 8.768 -7.826 -6.170 1.00 84.06 79 GLU A O 1
ATOM 627 N N . ALA A 1 80 ? 8.802 -8.428 -8.333 1.00 87.94 80 ALA A N 1
ATOM 628 C CA . ALA A 1 80 ? 10.241 -8.626 -8.384 1.00 87.94 80 ALA A CA 1
ATOM 629 C C . ALA A 1 80 ? 10.994 -7.314 -8.122 1.00 87.94 80 ALA A C 1
ATOM 631 O O . ALA A 1 80 ? 11.965 -7.320 -7.368 1.00 87.94 80 ALA A O 1
ATOM 632 N N . ALA A 1 81 ? 10.534 -6.197 -8.692 1.00 87.25 81 ALA A N 1
ATOM 633 C CA . ALA A 1 81 ? 11.120 -4.876 -8.502 1.00 87.25 81 ALA A CA 1
ATOM 634 C C . ALA A 1 81 ? 10.934 -4.366 -7.065 1.00 87.25 81 ALA A C 1
ATOM 636 O O . ALA A 1 81 ? 11.900 -3.913 -6.452 1.00 87.25 81 ALA A O 1
ATOM 637 N N . ILE A 1 82 ? 9.731 -4.500 -6.495 1.00 84.88 82 ILE A N 1
ATOM 638 C CA . ILE A 1 82 ? 9.443 -4.142 -5.098 1.00 84.88 82 ILE A CA 1
ATOM 639 C C . ILE A 1 82 ? 10.295 -4.994 -4.153 1.00 84.88 82 ILE A C 1
ATOM 641 O O . ILE A 1 82 ? 10.979 -4.457 -3.281 1.00 84.88 82 ILE A O 1
ATOM 645 N N . GLY A 1 83 ? 10.316 -6.313 -4.356 1.00 86.94 83 GLY A N 1
ATOM 646 C CA . GLY A 1 83 ? 11.100 -7.239 -3.545 1.00 86.94 83 GLY A CA 1
ATOM 647 C C . GLY A 1 83 ? 12.604 -6.999 -3.665 1.00 86.94 83 GLY A C 1
ATOM 648 O O . GLY A 1 83 ? 13.319 -7.062 -2.667 1.00 86.94 83 GLY A O 1
ATOM 649 N N . LEU A 1 84 ? 13.096 -6.682 -4.866 1.00 89.44 84 LEU A N 1
ATOM 650 C CA . LEU A 1 84 ? 14.490 -6.306 -5.080 1.00 89.44 84 LEU A CA 1
ATOM 651 C C . LEU A 1 84 ? 14.819 -4.995 -4.368 1.00 89.44 84 LEU A C 1
ATOM 653 O O . LEU A 1 84 ? 15.809 -4.949 -3.651 1.00 89.44 84 LEU A O 1
ATOM 657 N N . ARG A 1 85 ? 13.983 -3.959 -4.504 1.00 87.25 85 ARG A N 1
ATOM 658 C CA . ARG A 1 85 ? 14.160 -2.674 -3.812 1.00 87.25 85 ARG A CA 1
ATOM 659 C C . ARG A 1 85 ? 14.195 -2.860 -2.297 1.00 87.25 85 ARG A C 1
ATOM 661 O O . ARG A 1 85 ? 15.093 -2.330 -1.651 1.00 87.25 85 ARG A O 1
ATOM 668 N N . ALA A 1 86 ? 13.265 -3.636 -1.741 1.00 84.50 86 ALA A N 1
ATOM 669 C CA . ALA A 1 86 ? 13.216 -3.932 -0.312 1.00 84.50 86 ALA A CA 1
ATOM 670 C C . ALA A 1 86 ? 14.480 -4.668 0.162 1.00 84.50 86 ALA A C 1
ATOM 672 O O . ALA A 1 86 ? 15.090 -4.271 1.152 1.00 84.50 86 ALA A O 1
ATOM 673 N N . ARG A 1 87 ? 14.926 -5.689 -0.585 1.00 87.62 87 ARG A N 1
ATOM 674 C CA . ARG A 1 87 ? 16.176 -6.405 -0.296 1.00 87.62 87 ARG A CA 1
ATOM 675 C C . ARG A 1 87 ? 17.384 -5.480 -0.388 1.00 87.62 87 ARG A C 1
ATOM 677 O O . ARG A 1 87 ? 18.203 -5.486 0.517 1.00 87.62 87 ARG A O 1
ATOM 684 N N . LEU A 1 88 ? 17.504 -4.679 -1.442 1.00 87.69 88 LEU A N 1
ATOM 685 C CA . LEU A 1 88 ? 18.627 -3.757 -1.597 1.00 87.69 88 LEU A CA 1
ATOM 686 C C . LEU A 1 88 ? 18.693 -2.758 -0.444 1.00 87.69 88 LEU A C 1
ATOM 688 O O . LEU A 1 88 ? 19.781 -2.543 0.073 1.00 87.69 88 LEU A O 1
ATOM 692 N N . GLY A 1 89 ? 17.556 -2.210 -0.005 1.00 82.94 89 GLY A N 1
ATOM 693 C CA . GLY A 1 89 ? 17.515 -1.347 1.176 1.00 82.94 89 GLY A CA 1
ATOM 694 C C . GLY A 1 89 ? 18.070 -2.072 2.395 1.00 82.94 89 GLY A C 1
ATOM 695 O O . GLY A 1 89 ? 19.051 -1.634 2.993 1.00 82.94 89 GLY A O 1
ATOM 696 N N . PHE A 1 90 ? 17.509 -3.244 2.691 1.00 82.56 90 PHE A N 1
ATOM 697 C CA . PHE A 1 90 ? 17.873 -3.989 3.890 1.00 82.56 90 PHE A CA 1
ATOM 698 C C . PHE A 1 90 ? 19.341 -4.436 3.886 1.00 82.56 90 PHE A C 1
ATOM 700 O O . PHE A 1 90 ? 20.038 -4.297 4.884 1.00 82.56 90 PHE A O 1
ATOM 707 N N . TRP A 1 91 ? 19.839 -4.950 2.759 1.00 83.75 91 TRP A N 1
ATOM 708 C CA . TRP A 1 91 ? 21.197 -5.488 2.657 1.00 83.75 91 TRP A CA 1
ATOM 709 C C . TRP A 1 91 ? 22.275 -4.409 2.509 1.00 83.75 91 TRP A C 1
ATOM 711 O O . TRP A 1 91 ? 23.371 -4.594 3.030 1.00 83.75 91 TRP A O 1
ATOM 721 N N . LEU A 1 92 ? 22.004 -3.311 1.792 1.00 84.19 92 LEU A N 1
ATOM 722 C CA . LEU A 1 92 ? 23.003 -2.258 1.562 1.00 84.19 92 LEU A CA 1
ATOM 723 C C . LEU A 1 92 ? 23.032 -1.217 2.680 1.00 84.19 92 LEU A C 1
ATOM 725 O O . LEU A 1 92 ? 24.097 -0.683 2.976 1.00 84.19 92 LEU A O 1
ATOM 729 N N . LEU A 1 93 ? 21.874 -0.899 3.261 1.00 78.88 93 LEU A N 1
ATOM 730 C CA . LEU A 1 93 ? 21.717 0.215 4.200 1.00 78.88 93 LEU A CA 1
ATOM 731 C C . LEU A 1 93 ? 21.323 -0.248 5.606 1.00 78.88 93 LEU A C 1
ATOM 733 O O . LEU A 1 93 ? 21.342 0.562 6.526 1.00 78.88 93 LEU A O 1
ATOM 737 N N . GLY A 1 94 ? 20.964 -1.526 5.787 1.00 77.62 94 GLY A N 1
ATOM 738 C CA . GLY A 1 94 ? 20.403 -2.015 7.050 1.00 77.62 94 GLY A CA 1
ATOM 739 C C . GLY A 1 94 ? 19.009 -1.454 7.346 1.00 77.62 94 GLY A C 1
ATOM 740 O O . GLY A 1 94 ? 18.534 -1.589 8.470 1.00 77.62 94 GLY A O 1
ATOM 741 N N . ASP A 1 95 ? 18.372 -0.821 6.357 1.00 78.00 95 ASP A N 1
ATOM 742 C CA . ASP A 1 95 ? 17.148 -0.041 6.525 1.00 78.00 95 ASP A CA 1
ATOM 743 C C . ASP A 1 95 ? 16.166 -0.282 5.369 1.00 78.00 95 ASP A C 1
ATOM 745 O O . ASP A 1 95 ? 16.438 -0.994 4.402 1.00 78.00 95 ASP A O 1
ATOM 749 N N . THR A 1 96 ? 14.986 0.306 5.453 1.00 79.62 96 THR A N 1
ATOM 750 C CA . THR A 1 96 ? 13.951 0.258 4.431 1.00 79.62 96 THR A CA 1
ATOM 751 C C . THR A 1 96 ? 13.874 1.591 3.700 1.00 79.62 96 THR A C 1
ATOM 753 O O . THR A 1 96 ? 13.912 2.665 4.282 1.00 79.62 96 THR A O 1
ATOM 756 N N . PHE A 1 97 ? 13.694 1.539 2.382 1.00 79.31 97 PHE A N 1
ATOM 757 C CA . PHE A 1 97 ? 13.444 2.743 1.587 1.00 79.31 97 PHE A CA 1
ATOM 758 C C . PHE A 1 97 ? 11.991 3.255 1.693 1.00 79.31 97 PHE A C 1
ATOM 760 O O . PHE A 1 97 ? 11.554 4.033 0.839 1.00 79.31 97 PHE A O 1
ATOM 767 N N . ASN A 1 98 ? 11.202 2.739 2.636 1.00 79.25 98 ASN A N 1
ATOM 768 C CA . ASN A 1 98 ? 9.861 3.225 2.940 1.00 79.25 98 ASN A CA 1
ATOM 769 C C . ASN A 1 98 ? 9.929 4.068 4.226 1.00 79.25 98 ASN A C 1
ATOM 771 O O . ASN A 1 98 ? 10.208 3.479 5.267 1.00 79.25 98 ASN A O 1
ATOM 775 N N . PRO A 1 99 ? 9.671 5.391 4.171 1.00 78.06 99 PRO A N 1
ATOM 776 C CA . PRO A 1 99 ? 9.734 6.261 5.350 1.00 78.06 99 PRO A CA 1
ATOM 777 C C . PRO A 1 99 ? 8.705 5.899 6.432 1.00 78.06 99 PRO A C 1
ATOM 779 O O . PRO A 1 99 ? 8.895 6.232 7.600 1.00 78.06 99 PRO A O 1
ATOM 782 N N . ASP A 1 100 ? 7.645 5.178 6.062 1.00 82.19 100 ASP A N 1
ATOM 783 C CA . ASP A 1 100 ? 6.594 4.742 6.984 1.00 82.19 100 ASP A CA 1
ATOM 784 C C . ASP A 1 100 ? 6.932 3.425 7.690 1.00 82.19 100 ASP A C 1
ATOM 786 O O . ASP A 1 100 ? 6.082 2.853 8.375 1.00 82.19 100 ASP A O 1
ATOM 790 N N . VAL A 1 101 ? 8.149 2.908 7.508 1.00 82.00 101 VAL A N 1
ATOM 791 C CA . VAL A 1 101 ? 8.619 1.674 8.131 1.00 82.00 101 VAL A CA 1
ATOM 792 C C . VAL A 1 101 ? 9.984 1.931 8.757 1.00 82.00 101 VAL A C 1
ATOM 794 O O . VAL A 1 101 ? 10.857 2.512 8.127 1.00 82.00 101 VAL A O 1
ATOM 797 N N . SER A 1 102 ? 10.199 1.444 9.974 1.00 83.69 102 SER A N 1
ATOM 798 C CA . SER A 1 102 ? 11.503 1.420 10.628 1.00 83.69 102 SER A CA 1
ATOM 799 C C . SER A 1 102 ? 11.966 -0.012 10.883 1.00 83.69 102 SER A C 1
ATOM 801 O O . SER A 1 102 ? 11.162 -0.923 11.111 1.00 83.69 102 SER A O 1
ATOM 803 N N . VAL A 1 103 ? 13.282 -0.219 10.833 1.00 83.50 103 VAL A N 1
ATOM 804 C CA . VAL A 1 103 ? 13.917 -1.495 11.181 1.00 83.50 103 VAL A CA 1
ATOM 805 C C . VAL A 1 103 ? 14.372 -1.444 12.641 1.00 83.50 103 VAL A C 1
ATOM 807 O O . VAL A 1 103 ? 15.218 -0.634 13.010 1.00 83.50 103 VAL A O 1
ATOM 810 N N . GLY A 1 104 ? 13.804 -2.302 13.485 1.00 78.31 104 GLY A N 1
ATOM 811 C CA . GLY A 1 104 ? 14.229 -2.497 14.870 1.00 78.31 104 GLY A CA 1
ATOM 812 C C . GLY A 1 104 ? 15.184 -3.679 15.041 1.00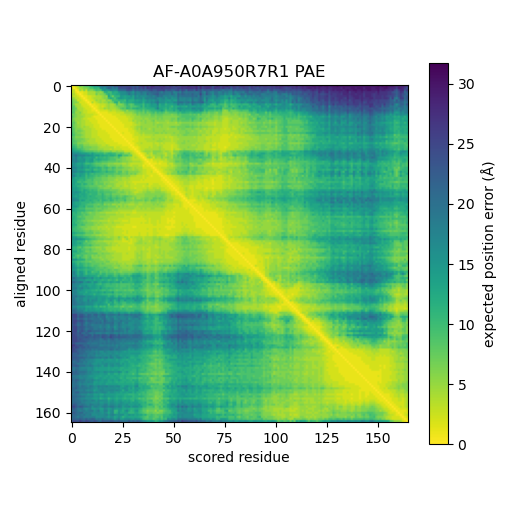 78.31 104 GLY A C 1
ATOM 813 O O . GLY A 1 104 ? 15.811 -4.163 14.093 1.00 78.31 104 GLY A O 1
ATOM 814 N N . GLN A 1 105 ? 15.318 -4.162 16.278 1.00 79.12 105 GLN A N 1
ATOM 815 C CA . GLN A 1 105 ? 16.301 -5.195 16.607 1.00 79.12 105 GLN A CA 1
ATOM 816 C C . GLN A 1 105 ? 16.057 -6.483 15.818 1.00 79.12 105 GLN A C 1
ATOM 818 O O . GLN A 1 105 ? 14.922 -6.864 15.550 1.00 79.12 105 GLN A O 1
ATOM 823 N N . ARG A 1 106 ? 17.140 -7.176 15.441 1.00 78.62 106 ARG A N 1
ATOM 824 C CA . ARG A 1 106 ? 17.091 -8.450 14.693 1.00 78.62 106 ARG A CA 1
ATOM 825 C C . ARG A 1 106 ? 16.282 -8.381 13.382 1.00 78.62 106 ARG A C 1
ATOM 827 O O . ARG A 1 106 ? 15.802 -9.409 12.915 1.00 78.62 106 ARG A O 1
ATOM 834 N N . GLY A 1 107 ? 16.149 -7.194 12.783 1.00 77.69 107 GLY A N 1
ATOM 835 C CA . GLY A 1 107 ? 15.476 -7.002 11.495 1.00 77.69 107 GLY A CA 1
ATOM 836 C C . GLY A 1 107 ? 13.948 -6.952 11.570 1.00 77.69 107 GLY A C 1
ATOM 837 O O . GLY A 1 107 ? 13.287 -7.095 10.541 1.00 77.69 107 GLY A O 1
ATOM 838 N N . TRP A 1 108 ? 13.364 -6.765 12.758 1.00 83.00 108 TRP A N 1
ATOM 839 C CA . TRP A 1 108 ? 11.920 -6.571 12.886 1.00 83.00 108 TRP A CA 1
ATOM 840 C C . TRP A 1 108 ? 11.483 -5.252 12.245 1.00 83.00 108 TRP A C 1
ATOM 842 O O . TRP A 1 108 ? 12.029 -4.199 12.545 1.00 83.00 108 TRP A O 1
ATOM 852 N N . LEU A 1 109 ? 10.478 -5.308 11.372 1.00 84.56 109 LEU A N 1
ATOM 853 C CA . LEU A 1 109 ? 9.921 -4.127 10.707 1.00 84.56 109 LEU A CA 1
ATOM 854 C C . LEU A 1 109 ? 8.727 -3.569 11.488 1.00 84.56 109 LEU A C 1
ATOM 856 O O . LEU A 1 109 ? 7.803 -4.327 11.813 1.00 84.56 109 LEU A O 1
ATOM 860 N N . PHE A 1 110 ? 8.714 -2.262 11.733 1.00 83.12 110 PHE A N 1
ATOM 861 C CA . PHE A 1 110 ? 7.658 -1.554 12.458 1.00 83.12 110 PHE A CA 1
ATOM 862 C C . PHE A 1 110 ? 7.106 -0.399 11.627 1.00 83.12 110 PHE A C 1
ATOM 864 O O . PHE A 1 110 ? 7.873 0.349 11.041 1.00 83.12 110 PHE A O 1
ATOM 871 N N . LEU A 1 111 ? 5.784 -0.234 11.590 1.00 81.19 111 LEU A N 1
ATOM 872 C CA . LEU A 1 111 ? 5.155 0.914 10.928 1.00 81.19 111 LEU A CA 1
ATOM 873 C C . LEU A 1 111 ? 5.349 2.181 11.767 1.00 81.19 111 LEU A C 1
ATOM 875 O O . LEU A 1 111 ? 5.246 2.104 12.991 1.00 81.19 111 LEU A O 1
ATOM 879 N N . THR A 1 112 ? 5.658 3.309 11.134 1.00 78.88 112 THR A N 1
ATOM 880 C CA . THR A 1 112 ? 5.927 4.608 11.784 1.00 78.88 112 THR A CA 1
ATOM 881 C C . THR A 1 112 ? 5.195 5.794 11.153 1.00 78.88 112 THR A C 1
ATOM 883 O O . THR A 1 112 ? 5.268 6.894 11.701 1.00 78.88 112 THR A O 1
ATOM 886 N N . GLY A 1 113 ? 4.535 5.602 10.007 1.00 71.50 113 GLY A N 1
ATOM 887 C CA . GLY A 1 113 ? 3.981 6.687 9.189 1.00 71.50 113 GLY A CA 1
ATOM 888 C C . GLY A 1 113 ? 2.690 7.330 9.708 1.00 71.50 113 GLY A C 1
ATOM 889 O O . GLY A 1 113 ? 2.369 8.446 9.311 1.00 71.50 113 GLY A O 1
ATOM 890 N N . HIS A 1 114 ? 1.953 6.674 10.607 1.00 69.12 114 HIS A N 1
ATOM 891 C CA . HIS A 1 114 ? 0.609 7.093 11.032 1.00 69.12 114 HIS A CA 1
ATOM 892 C C . HIS A 1 114 ? 0.516 7.354 12.538 1.00 69.12 114 HIS A C 1
ATOM 894 O O . HIS A 1 114 ? -0.552 7.232 13.132 1.00 69.12 114 HIS A O 1
ATOM 900 N N . GLY A 1 115 ? 1.630 7.734 13.168 1.00 70.56 115 GLY A N 1
ATOM 901 C CA . GLY A 1 115 ? 1.658 8.048 14.597 1.00 70.56 115 GLY A CA 1
ATOM 902 C C . GLY A 1 115 ? 1.729 6.819 15.504 1.00 70.56 115 GLY A C 1
ATOM 903 O O . GLY A 1 115 ? 1.680 6.975 16.719 1.00 70.56 115 GLY A O 1
ATOM 904 N N . GLU A 1 116 ? 1.963 5.620 14.962 1.00 75.06 116 GLU A N 1
ATOM 905 C CA . GLU A 1 116 ? 2.080 4.375 15.738 1.00 75.06 116 GLU A CA 1
ATOM 906 C C . GLU A 1 116 ? 3.207 4.463 16.775 1.00 75.06 116 GLU A C 1
ATOM 908 O O . GLU A 1 116 ? 3.156 3.858 17.845 1.00 75.06 116 GLU A O 1
ATOM 913 N N . LEU A 1 117 ? 4.244 5.251 16.476 1.00 73.44 117 LEU A N 1
ATOM 914 C CA . LEU A 1 117 ? 5.307 5.549 17.427 1.00 73.44 117 LEU A CA 1
ATOM 915 C C . LEU A 1 117 ? 4.810 6.387 18.612 1.00 73.44 117 LEU A C 1
ATOM 917 O O . LEU A 1 117 ? 5.199 6.104 19.740 1.00 73.44 117 LEU A O 1
ATOM 921 N N . LEU A 1 118 ? 3.940 7.370 18.380 1.00 75.50 118 LEU A N 1
ATOM 922 C CA . LEU A 1 118 ? 3.339 8.171 19.448 1.00 75.50 118 LEU A CA 1
ATOM 923 C C . LEU A 1 118 ? 2.376 7.328 20.289 1.00 75.50 118 LEU A C 1
ATOM 925 O O . LEU A 1 118 ? 2.413 7.423 21.515 1.00 75.50 118 LEU A O 1
ATOM 929 N N . ASP A 1 119 ? 1.608 6.447 19.648 1.00 74.62 119 ASP A N 1
ATOM 930 C CA . ASP A 1 119 ? 0.739 5.489 20.334 1.00 74.62 119 ASP A CA 1
ATOM 931 C C . ASP A 1 119 ? 1.547 4.515 21.196 1.00 74.62 119 ASP A C 1
ATOM 933 O O . ASP A 1 119 ? 1.217 4.310 22.361 1.00 74.62 119 ASP A O 1
ATOM 937 N N . THR A 1 120 ? 2.666 3.987 20.682 1.00 71.88 120 THR A N 1
ATOM 938 C CA . THR A 1 120 ? 3.576 3.114 21.455 1.00 71.88 120 THR A CA 1
ATOM 939 C C . THR A 1 120 ? 4.121 3.824 22.695 1.00 71.88 120 THR A C 1
ATOM 941 O O . THR A 1 120 ? 4.302 3.214 23.745 1.00 71.88 120 THR A O 1
ATOM 944 N N . LEU A 1 121 ? 4.404 5.123 22.574 1.00 77.31 121 LEU A N 1
ATOM 945 C CA . LEU A 1 121 ? 4.909 5.952 23.667 1.00 77.31 121 LEU A CA 1
ATOM 946 C C . LEU A 1 121 ? 3.792 6.467 24.590 1.00 77.31 121 LEU A C 1
ATOM 948 O O . LEU A 1 121 ? 4.082 7.219 25.520 1.00 77.31 121 LEU A O 1
ATOM 952 N N . HIS A 1 122 ? 2.532 6.094 24.334 1.00 74.94 122 HIS A N 1
ATOM 953 C CA . HIS A 1 122 ? 1.341 6.619 25.005 1.00 74.94 122 HIS A CA 1
ATOM 954 C C . HIS A 1 122 ? 1.292 8.159 25.027 1.00 74.94 122 HIS A C 1
ATOM 956 O O . HIS A 1 122 ? 0.791 8.765 25.974 1.00 74.94 122 HIS A O 1
ATOM 962 N N . ALA A 1 123 ? 1.831 8.806 23.991 1.00 78.75 123 ALA A N 1
ATOM 963 C CA . ALA A 1 123 ? 1.954 10.259 23.926 1.00 78.75 123 ALA A CA 1
ATOM 964 C C . ALA A 1 123 ? 0.616 10.962 23.633 1.00 78.75 123 ALA A C 1
ATOM 966 O O . ALA A 1 123 ? 0.469 12.152 23.912 1.00 78.75 123 ALA A O 1
ATOM 967 N N . THR A 1 124 ? -0.365 10.235 23.096 1.00 78.38 124 THR A N 1
ATOM 968 C CA . THR A 1 124 ? -1.682 10.754 22.704 1.00 78.38 124 THR A CA 1
ATOM 969 C C . THR A 1 124 ? -2.813 9.900 23.291 1.00 78.38 124 THR A C 1
ATOM 971 O O . THR A 1 124 ? -3.528 9.227 22.548 1.00 78.38 12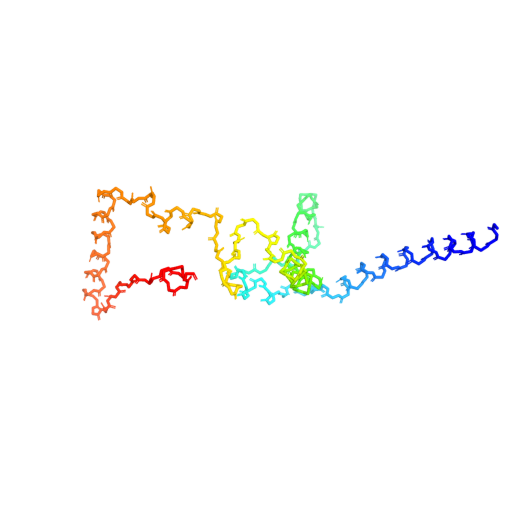4 THR A O 1
ATOM 974 N N . PRO A 1 125 ? -3.000 9.881 24.627 1.00 79.69 125 PRO A N 1
ATOM 975 C CA . PRO A 1 125 ? -4.087 9.125 25.235 1.00 79.69 125 PRO A CA 1
ATOM 976 C C . PRO A 1 125 ? -5.447 9.695 24.816 1.00 79.69 125 PRO A C 1
ATOM 978 O O . PRO A 1 125 ? -5.622 10.909 24.678 1.00 79.69 125 PRO A O 1
ATOM 981 N N . LEU A 1 126 ? -6.433 8.811 24.655 1.00 81.38 126 LEU A N 1
ATOM 982 C CA . LEU A 1 126 ? -7.816 9.223 24.434 1.00 81.38 126 LEU A CA 1
ATOM 983 C C . LEU A 1 126 ? -8.307 10.072 25.612 1.00 81.38 126 LEU A C 1
ATOM 985 O O . LEU A 1 126 ? -8.077 9.742 26.777 1.00 81.38 126 LEU A O 1
ATOM 989 N N . ALA A 1 127 ? -9.029 11.149 25.301 1.00 88.19 127 ALA A N 1
ATOM 990 C CA . ALA A 1 127 ? -9.723 11.922 26.320 1.00 88.19 127 ALA A CA 1
ATOM 991 C C . ALA A 1 127 ? -10.748 11.025 27.045 1.00 88.19 127 ALA A C 1
ATOM 993 O O . ALA A 1 127 ? -11.381 10.203 26.375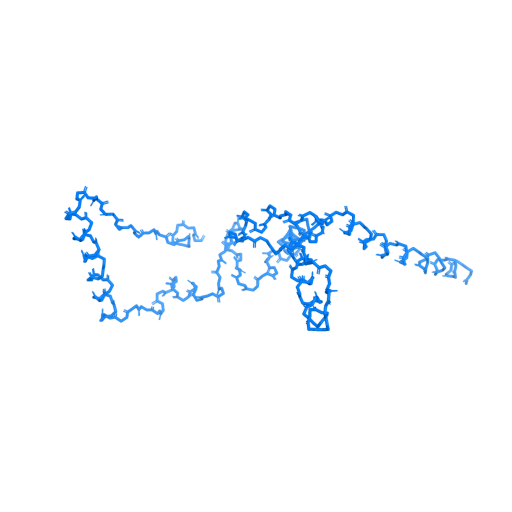 1.00 88.19 127 ALA A O 1
ATOM 994 N N . PRO A 1 128 ? -10.976 11.207 28.361 1.00 85.75 128 PRO A N 1
ATOM 995 C CA . PRO A 1 128 ? -11.932 10.396 29.119 1.00 85.75 128 PRO A CA 1
ATOM 996 C C . PRO A 1 128 ? -13.292 10.286 28.419 1.00 85.75 128 PRO A C 1
ATOM 998 O O . PRO A 1 128 ? -13.687 9.192 28.032 1.00 85.75 128 PRO A O 1
ATOM 1001 N N . GLY A 1 129 ? -13.899 11.423 28.047 1.00 90.56 129 GLY A N 1
ATOM 1002 C CA . GLY A 1 129 ? -15.199 11.447 27.357 1.00 90.56 129 GLY A CA 1
ATOM 1003 C C . GLY A 1 129 ? -15.256 10.623 26.064 1.00 90.56 129 GLY A C 1
ATOM 1004 O O . GLY A 1 129 ? -16.296 10.054 25.725 1.00 90.56 129 GLY A O 1
ATOM 1005 N N . ALA A 1 130 ? -14.134 10.514 25.345 1.00 89.81 130 ALA A N 1
ATOM 1006 C CA . ALA A 1 130 ? -14.045 9.648 24.177 1.00 89.81 130 ALA A CA 1
ATOM 1007 C C . ALA A 1 130 ? -14.051 8.168 24.591 1.00 89.81 130 ALA A C 1
ATOM 1009 O O . ALA A 1 130 ? -14.793 7.388 23.998 1.00 89.81 130 ALA A O 1
ATOM 1010 N N . LEU A 1 131 ? -13.289 7.782 25.621 1.00 90.56 131 LEU A N 1
ATOM 1011 C CA . LEU A 1 131 ? -13.278 6.414 26.156 1.00 90.56 131 LEU A CA 1
ATOM 1012 C C . LEU A 1 131 ? -14.667 5.970 26.619 1.00 90.56 131 LEU A C 1
ATOM 1014 O O . LEU A 1 131 ? -15.090 4.870 26.265 1.00 90.56 131 LEU A O 1
ATOM 1018 N N . GLU A 1 132 ? -15.398 6.820 27.343 1.00 93.81 132 GLU A N 1
ATOM 1019 C CA . GLU A 1 132 ? -16.766 6.495 27.761 1.00 93.81 132 GLU A CA 1
ATOM 1020 C C . GLU A 1 132 ? -17.695 6.294 26.555 1.00 93.81 132 GLU A C 1
ATOM 1022 O O . GLU A 1 132 ? -18.453 5.323 26.511 1.00 93.81 132 GLU A O 1
ATOM 1027 N N . THR A 1 133 ? -17.581 7.147 25.534 1.00 94.75 133 THR A N 1
ATOM 1028 C CA . THR A 1 133 ? -18.363 7.024 24.291 1.00 94.75 133 THR A CA 1
ATOM 1029 C C . THR A 1 133 ? -18.074 5.703 23.566 1.00 94.75 133 THR A C 1
ATOM 1031 O O . THR A 1 133 ? -18.992 5.025 23.088 1.00 94.75 133 THR A O 1
ATOM 1034 N N . TRP A 1 134 ? -16.801 5.302 23.500 1.00 94.56 134 TRP A N 1
ATOM 1035 C CA . TRP A 1 134 ? -16.388 4.021 22.925 1.00 94.56 134 TRP A CA 1
ATOM 1036 C C . TRP A 1 134 ? -16.924 2.838 23.733 1.00 94.56 134 TRP A C 1
ATOM 1038 O O . TRP A 1 134 ? -17.497 1.915 23.151 1.00 94.56 134 TRP A O 1
ATOM 1048 N N . ALA A 1 135 ? -16.788 2.876 25.061 1.00 94.25 135 ALA A N 1
ATOM 1049 C CA . ALA A 1 135 ? -17.285 1.833 25.951 1.00 94.2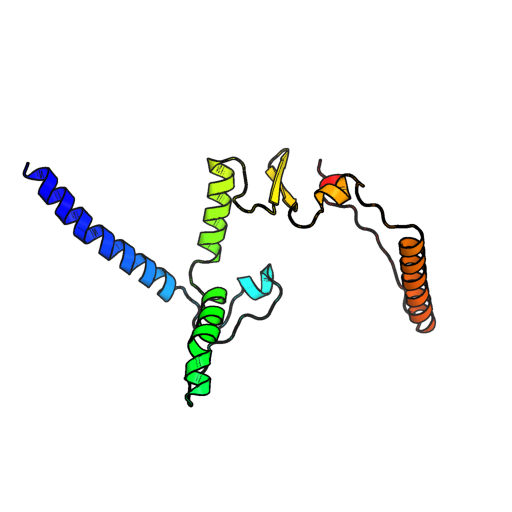5 135 ALA A CA 1
ATOM 1050 C C . ALA A 1 135 ? -18.804 1.655 25.810 1.00 94.25 135 ALA A C 1
ATOM 1052 O O . ALA A 1 135 ? -19.277 0.531 25.629 1.00 94.25 135 ALA A O 1
ATOM 1053 N N . GLN A 1 136 ? -19.556 2.758 25.794 1.00 96.75 136 GLN A N 1
ATOM 1054 C CA . GLN A 1 136 ? -21.001 2.737 25.587 1.00 96.75 136 GLN A CA 1
ATOM 1055 C C . GLN A 1 136 ? -21.364 2.129 24.227 1.00 96.75 136 GLN A C 1
ATOM 1057 O O . GLN A 1 136 ? -22.191 1.223 24.158 1.00 96.75 136 GLN A O 1
ATOM 1062 N N . SER A 1 137 ? -20.690 2.546 23.152 1.00 96.75 137 SER A N 1
ATOM 1063 C CA . SER A 1 137 ? -20.937 2.013 21.805 1.00 96.75 137 SER A CA 1
ATOM 1064 C C . SER A 1 137 ? -20.688 0.500 21.713 1.00 96.75 137 SER A C 1
ATOM 1066 O O . SER A 1 137 ? -21.407 -0.216 21.012 1.00 96.75 137 SER A O 1
ATOM 1068 N N . ILE A 1 138 ? -19.660 -0.007 22.401 1.00 96.94 138 ILE A N 1
ATOM 1069 C CA . ILE A 1 138 ? -19.340 -1.442 22.463 1.00 96.94 138 ILE A CA 1
ATOM 1070 C C . ILE A 1 138 ? -20.432 -2.202 23.228 1.00 96.94 138 ILE A C 1
ATOM 1072 O O . ILE A 1 138 ? -20.870 -3.263 22.775 1.00 96.94 138 ILE A O 1
ATOM 1076 N N . GLU A 1 139 ? -20.901 -1.654 24.348 1.00 97.19 139 GLU A N 1
ATOM 1077 C CA . GLU A 1 139 ? -21.927 -2.276 25.188 1.00 97.19 139 GLU A CA 1
ATOM 1078 C C . GLU A 1 139 ? -23.305 -2.296 24.510 1.00 97.19 139 GLU A C 1
ATOM 1080 O O . GLU A 1 139 ? -23.993 -3.318 24.524 1.00 97.19 139 GLU A O 1
ATOM 1085 N N . GLU A 1 140 ? -23.682 -1.218 23.822 1.00 97.75 140 GLU A N 1
ATOM 1086 C CA . GLU A 1 140 ? -24.916 -1.149 23.032 1.00 97.75 140 GLU A CA 1
ATOM 1087 C C . GLU A 1 140 ? -24.935 -2.208 21.920 1.00 97.75 140 GLU A C 1
ATOM 1089 O O . GLU A 1 140 ? -25.928 -2.923 21.742 1.00 97.75 140 GLU A O 1
ATOM 1094 N N . ARG A 1 141 ? -23.812 -2.384 21.209 1.00 97.62 141 ARG A N 1
ATOM 1095 C CA . ARG A 1 141 ? -23.655 -3.438 20.190 1.00 97.62 141 ARG A CA 1
ATOM 1096 C C . ARG A 1 141 ? -23.765 -4.831 20.804 1.00 97.62 141 ARG A C 1
ATOM 1098 O O . ARG A 1 141 ? -24.447 -5.693 20.243 1.00 97.62 141 ARG A O 1
ATOM 1105 N N . ARG A 1 142 ? -23.145 -5.048 21.970 1.00 97.94 142 ARG A N 1
ATOM 1106 C CA . ARG A 1 142 ? -23.239 -6.307 22.724 1.00 97.94 142 ARG A CA 1
ATOM 1107 C C . ARG A 1 142 ? -24.689 -6.623 23.088 1.00 97.94 142 ARG A C 1
ATOM 1109 O O . ARG A 1 142 ? -25.139 -7.739 22.833 1.00 97.94 142 ARG A O 1
ATOM 1116 N N . ALA A 1 143 ? -25.424 -5.657 23.638 1.00 97.81 143 ALA A N 1
ATOM 1117 C CA . ALA A 1 143 ? -26.821 -5.821 24.034 1.00 97.81 143 ALA A CA 1
ATOM 1118 C C . ALA A 1 143 ? -27.732 -6.110 22.829 1.00 97.81 143 ALA A C 1
ATOM 1120 O O . ALA A 1 143 ? -28.560 -7.024 22.873 1.00 97.81 143 ALA A O 1
ATOM 1121 N N . TRP A 1 144 ? -27.538 -5.390 21.721 1.00 98.12 144 TRP A N 1
ATOM 1122 C CA . TRP A 1 144 ? -28.302 -5.585 20.488 1.00 98.12 144 TRP A CA 1
ATOM 1123 C C . TRP A 1 144 ? -28.108 -6.986 19.883 1.00 98.12 144 TRP A C 1
ATOM 1125 O O . TRP A 1 144 ? -29.075 -7.597 19.415 1.00 98.12 144 TRP A O 1
ATOM 1135 N N . LEU A 1 145 ? -26.880 -7.516 19.920 1.00 98.19 145 LEU A N 1
ATOM 1136 C CA . LEU A 1 145 ? -26.565 -8.879 19.477 1.00 98.19 145 LEU A CA 1
ATOM 1137 C C . LEU A 1 145 ? -27.094 -9.939 20.452 1.00 98.19 145 LEU A C 1
ATOM 1139 O O . LEU A 1 145 ? -27.671 -10.939 20.018 1.00 98.19 145 LEU A O 1
ATOM 1143 N N . ALA A 1 146 ? -26.979 -9.696 21.758 1.00 97.62 146 ALA A N 1
ATOM 1144 C CA . ALA A 1 146 ? -27.475 -10.604 22.789 1.00 97.62 146 ALA A CA 1
ATOM 1145 C C . ALA A 1 146 ? -28.997 -10.802 22.701 1.00 97.62 146 ALA A C 1
ATOM 1147 O O . ALA A 1 146 ? -29.470 -11.932 22.809 1.00 97.62 146 ALA A O 1
ATOM 1148 N N . ALA A 1 147 ? -29.756 -9.741 22.401 1.00 98.06 147 ALA A N 1
ATOM 1149 C CA . ALA A 1 147 ? -31.202 -9.817 22.164 1.00 98.06 147 ALA A CA 1
ATOM 1150 C C . ALA A 1 147 ? -31.591 -10.734 20.983 1.00 98.06 147 ALA A C 1
ATOM 1152 O O . ALA A 1 147 ? -32.745 -11.136 20.864 1.00 98.06 147 ALA A O 1
ATOM 1153 N N . ARG A 1 148 ? -30.634 -11.082 20.112 1.00 98.31 148 ARG A N 1
ATOM 1154 C CA . ARG A 1 148 ? -30.793 -12.004 18.974 1.00 98.31 148 ARG A CA 1
ATOM 1155 C C . ARG A 1 148 ? -30.163 -13.377 19.229 1.00 98.31 148 ARG A C 1
ATOM 1157 O O . ARG A 1 148 ? -30.043 -14.172 18.303 1.00 98.31 148 ARG A O 1
ATOM 1164 N N . GLY A 1 149 ? -29.726 -13.651 20.459 1.00 98.00 149 GLY A N 1
ATOM 1165 C CA . GLY A 1 149 ? -29.029 -14.887 20.818 1.00 98.00 149 GLY A CA 1
ATOM 1166 C C . GLY A 1 149 ? -27.593 -14.978 20.287 1.00 98.00 149 GLY A C 1
ATOM 1167 O O . GLY A 1 149 ? -27.018 -16.065 20.276 1.00 98.00 149 GLY A O 1
ATOM 1168 N N . ILE A 1 150 ? -26.997 -13.863 19.846 1.00 98.25 150 ILE A N 1
ATOM 1169 C CA . ILE A 1 150 ? -25.642 -13.824 19.282 1.00 98.25 150 ILE A CA 1
ATOM 1170 C C . ILE A 1 150 ? -24.652 -13.386 20.365 1.00 98.25 150 ILE A C 1
ATOM 1172 O O . ILE A 1 150 ? -24.834 -12.355 21.014 1.00 98.25 150 ILE A O 1
ATOM 1176 N N . ARG A 1 151 ? -23.569 -14.149 20.552 1.00 96.62 151 ARG A N 1
ATOM 1177 C CA . ARG A 1 151 ? -22.478 -13.771 21.463 1.00 96.62 151 ARG A CA 1
ATOM 1178 C C . ARG A 1 151 ? -21.527 -12.791 20.780 1.00 96.62 151 ARG A C 1
ATOM 1180 O O . ARG A 1 151 ? -21.010 -13.083 19.708 1.00 96.62 151 ARG A O 1
ATOM 1187 N N . TYR A 1 152 ? -21.271 -11.663 21.435 1.00 97.25 152 TYR A N 1
ATOM 1188 C CA . TYR A 1 152 ? -20.328 -10.639 20.991 1.00 97.25 152 TYR A CA 1
ATOM 1189 C C . TYR A 1 152 ? -19.099 -10.625 21.902 1.00 97.25 152 TYR A C 1
ATOM 1191 O O . TYR A 1 152 ? -19.246 -10.572 23.124 1.00 97.25 152 TYR A O 1
ATOM 1199 N N . LEU A 1 153 ? -17.903 -10.679 21.312 1.00 95.62 153 LEU A N 1
ATOM 1200 C CA . LEU A 1 153 ? -16.628 -10.666 22.025 1.00 95.62 153 LEU A CA 1
ATOM 1201 C C . LEU A 1 153 ? -15.802 -9.470 21.543 1.00 95.62 153 LEU A C 1
ATOM 1203 O O . LEU A 1 153 ? -15.521 -9.355 20.352 1.00 95.62 153 LEU A O 1
ATOM 1207 N N . PHE A 1 154 ? -15.416 -8.595 22.466 1.00 94.69 154 PHE A N 1
ATOM 1208 C CA . PHE A 1 154 ? -14.480 -7.507 22.201 1.00 94.69 154 PHE A CA 1
ATOM 1209 C C . PHE A 1 154 ? -13.097 -7.913 22.713 1.00 94.69 154 PHE A C 1
ATOM 1211 O O . PHE A 1 154 ? -12.961 -8.306 23.871 1.00 94.69 154 PHE A O 1
ATOM 1218 N N . VAL A 1 155 ? -12.087 -7.854 21.847 1.00 94.00 155 VAL A N 1
ATOM 1219 C CA . VAL A 1 155 ? -10.718 -8.287 22.149 1.00 94.00 155 VAL A CA 1
ATOM 1220 C C . VAL A 1 155 ? -9.763 -7.169 21.761 1.00 94.00 155 VAL A C 1
ATOM 1222 O O . VAL A 1 155 ? -9.773 -6.720 20.618 1.00 94.00 155 VAL A O 1
ATOM 1225 N N . ILE A 1 156 ? -8.929 -6.740 22.706 1.00 89.44 156 ILE A N 1
ATOM 1226 C CA . ILE A 1 156 ? -7.827 -5.815 22.441 1.00 89.44 156 ILE A CA 1
ATOM 1227 C C . ILE A 1 156 ? -6.592 -6.665 22.161 1.00 89.44 156 ILE A C 1
ATOM 1229 O O . ILE A 1 156 ? -6.078 -7.333 23.059 1.00 89.44 156 ILE A O 1
ATOM 1233 N N . ALA A 1 157 ? -6.148 -6.677 20.908 1.00 88.81 157 ALA A N 1
ATOM 1234 C CA . ALA A 1 157 ? -4.899 -7.329 20.547 1.00 88.81 157 ALA A CA 1
ATOM 1235 C C . ALA A 1 157 ? -3.714 -6.427 20.941 1.00 88.81 157 ALA A C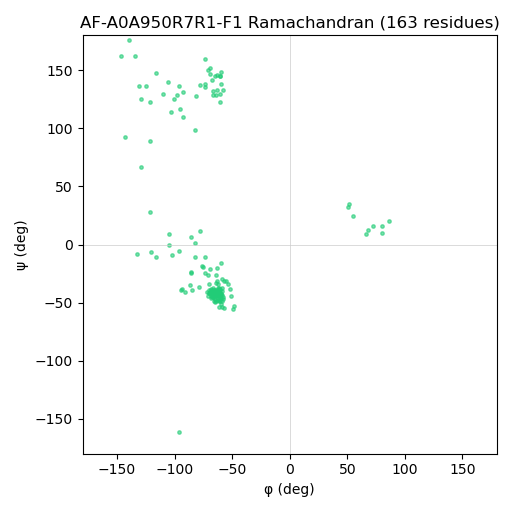 1
ATOM 1237 O O . ALA A 1 157 ? -3.787 -5.215 20.730 1.00 88.81 157 ALA A O 1
ATOM 1238 N N . PRO A 1 158 ? -2.635 -6.988 21.512 1.00 84.81 158 PRO A N 1
ATOM 1239 C CA . PRO A 1 158 ? -1.420 -6.227 21.790 1.00 84.81 158 PRO A CA 1
ATOM 1240 C C . PRO A 1 158 ? -0.776 -5.720 20.495 1.00 84.81 158 PRO A C 1
ATOM 1242 O O . PRO A 1 158 ? -0.790 -6.412 19.473 1.00 84.81 158 PRO A O 1
ATOM 1245 N N . ASP A 1 159 ? -0.160 -4.538 20.554 1.00 81.81 159 ASP A N 1
ATOM 1246 C CA . ASP A 1 159 ? 0.638 -4.025 19.441 1.00 81.81 159 ASP A CA 1
ATOM 1247 C C . ASP A 1 159 ? 1.925 -4.848 19.265 1.00 81.81 159 ASP A C 1
ATOM 1249 O O . ASP A 1 159 ? 2.533 -5.312 20.237 1.00 81.81 159 ASP A O 1
ATOM 1253 N N . LYS A 1 160 ? 2.382 -4.994 18.017 1.00 82.44 160 LYS A N 1
ATOM 1254 C CA . LYS A 1 160 ? 3.581 -5.760 17.653 1.00 82.44 160 LYS A CA 1
ATOM 1255 C C . LYS A 1 160 ? 4.816 -5.353 18.467 1.00 82.44 160 LYS A C 1
ATOM 1257 O O . LYS A 1 160 ? 5.590 -6.227 18.851 1.00 82.44 160 LYS A O 1
ATOM 1262 N N . ARG A 1 161 ? 4.988 -4.061 18.756 1.00 78.19 161 ARG A N 1
ATOM 1263 C CA . ARG A 1 161 ? 6.127 -3.505 19.509 1.00 78.19 161 ARG A CA 1
ATOM 1264 C C . ARG A 1 161 ? 6.094 -3.874 20.989 1.00 78.19 161 ARG A C 1
ATOM 1266 O O . ARG A 1 161 ? 7.140 -3.959 21.619 1.00 78.19 161 ARG A O 1
ATOM 1273 N N . THR A 1 162 ? 4.908 -4.133 21.545 1.00 79.62 162 THR A N 1
ATOM 1274 C CA . THR A 1 162 ? 4.776 -4.583 22.943 1.00 79.62 162 THR A CA 1
ATOM 1275 C C . THR A 1 162 ? 5.210 -6.037 23.131 1.00 79.62 162 THR A C 1
ATOM 1277 O O . THR A 1 162 ? 5.625 -6.417 24.222 1.00 79.62 162 THR A O 1
ATOM 1280 N N . ILE A 1 163 ? 5.153 -6.843 22.064 1.00 83.62 163 ILE A N 1
ATOM 1281 C CA . ILE A 1 163 ? 5.586 -8.248 22.065 1.00 83.62 163 ILE A CA 1
ATOM 1282 C C . ILE A 1 163 ? 7.045 -8.380 21.603 1.00 83.62 163 ILE A C 1
ATOM 1284 O O . ILE A 1 163 ? 7.788 -9.206 22.135 1.00 83.62 163 ILE A O 1
ATOM 1288 N N . TYR A 1 164 ? 7.456 -7.577 20.617 1.00 80.38 164 TYR A N 1
ATOM 1289 C CA . TYR A 1 164 ? 8.782 -7.610 20.001 1.00 80.38 164 TYR A CA 1
ATOM 1290 C C . TYR A 1 164 ? 9.475 -6.242 20.147 1.00 80.38 164 TYR A C 1
ATOM 1292 O O . TYR A 1 164 ? 9.302 -5.399 19.266 1.00 80.38 164 TYR A O 1
ATOM 1300 N N . PRO A 1 165 ? 10.217 -6.005 21.246 1.00 64.44 165 PRO A N 1
ATOM 1301 C CA . PRO A 1 165 ? 10.994 -4.779 21.443 1.00 64.44 165 PRO A CA 1
ATOM 1302 C C . PRO A 1 165 ? 12.287 -4.728 20.609 1.00 64.44 165 PRO A C 1
ATOM 1304 O O . PRO A 1 165 ? 12.820 -5.801 20.235 1.00 64.44 165 PRO A O 1
#

Mean predicted aligned error: 9.81 Å

pLDDT: mean 86.67, std 8.13, range [56.78, 98.31]

Secondary structure (DSSP, 8-state):
-HHHHHHHHHHHHHHHHHHHHHHHHHHHHS-TTS--HHHHHHS-SPPPPPPPPP-SHHHHHHHHHHHHHHHHHH-TTHHHHHHHHHHHHHHHHSS-S-TTEEE-GGG-EEE-TTSHHHHHTT-SPPPHHHHHHHHHHHHHHHHHHHTTT-------PPPHHHH--